Protein AF-X1B7J1-F1 (afdb_monomer_lite)

Secondary structure (DSSP, 8-state):
-HHHHHTTTT--SSS-GGGT-TT-TT--SSTT-S---SSHHHHHHHHHHHHHHHH-SS--STTSSTTT-TT--SS----S--SGGGGBTTTBSSTTHHHHHHHHHHHHHT-

Structure (mmCIF, N/CA/C/O backbone):
data_AF-X1B7J1-F1
#
_entry.id   AF-X1B7J1-F1
#
loop_
_atom_site.group_PDB
_atom_site.id
_atom_site.type_symbol
_atom_site.label_atom_id
_atom_site.label_alt_id
_atom_site.label_comp_id
_atom_site.label_asym_id
_atom_site.label_entity_id
_atom_site.label_seq_id
_atom_site.pdbx_PDB_ins_code
_atom_site.Cartn_x
_atom_site.Cartn_y
_atom_site.Cartn_z
_atom_site.occupancy
_atom_site.B_iso_or_equiv
_atom_site.auth_seq_id
_atom_site.auth_comp_id
_atom_site.auth_asym_id
_atom_site.auth_atom_id
_atom_site.pdbx_PDB_model_num
ATOM 1 N N . MET A 1 1 ? -5.077 -0.813 7.059 1.00 90.06 1 MET A N 1
ATOM 2 C CA . MET A 1 1 ? -5.004 -0.515 5.610 1.00 90.06 1 MET A CA 1
ATOM 3 C C . MET A 1 1 ? -5.580 -1.658 4.806 1.00 90.06 1 MET A C 1
ATOM 5 O O . MET A 1 1 ? -6.649 -1.454 4.267 1.00 90.06 1 MET A O 1
ATOM 9 N N . MET A 1 2 ? -4.983 -2.856 4.835 1.00 94.94 2 MET A N 1
ATOM 10 C CA . MET A 1 2 ? -5.495 -4.039 4.120 1.00 94.94 2 MET A CA 1
ATOM 11 C C . MET A 1 2 ? -7.017 -4.212 4.187 1.00 94.94 2 MET A C 1
ATOM 13 O O . MET A 1 2 ? -7.653 -4.229 3.147 1.00 94.94 2 MET A O 1
ATOM 17 N N . CYS A 1 3 ? -7.622 -4.253 5.382 1.00 94.75 3 CYS A N 1
ATOM 18 C CA . CYS A 1 3 ? -9.078 -4.416 5.510 1.00 94.75 3 CYS A CA 1
ATOM 19 C C . CYS A 1 3 ? -9.882 -3.366 4.729 1.00 94.75 3 CYS A C 1
ATOM 21 O O . CYS A 1 3 ? -10.926 -3.690 4.178 1.00 94.75 3 CYS A O 1
ATOM 23 N N . HIS A 1 4 ? -9.385 -2.127 4.658 1.00 93.56 4 HIS A N 1
ATOM 24 C CA . HIS A 1 4 ? -10.007 -1.075 3.864 1.00 93.56 4 HIS A CA 1
ATOM 25 C C . HIS A 1 4 ? -9.831 -1.310 2.360 1.00 93.56 4 HIS A C 1
ATOM 27 O O . HIS A 1 4 ? -10.796 -1.167 1.616 1.00 93.56 4 HIS A O 1
ATOM 33 N N . GLU A 1 5 ? -8.614 -1.643 1.937 1.00 93.50 5 GLU A N 1
ATOM 34 C CA . GLU A 1 5 ? -8.223 -1.777 0.528 1.00 93.50 5 GLU A CA 1
ATOM 35 C C . GLU A 1 5 ? -8.857 -3.003 -0.136 1.00 93.50 5 GLU A C 1
ATOM 37 O O . GLU A 1 5 ? -9.230 -2.964 -1.304 1.00 93.50 5 GLU A O 1
ATOM 42 N N . THR A 1 6 ? -9.012 -4.090 0.619 1.00 95.12 6 THR A N 1
ATOM 43 C CA . THR A 1 6 ? -9.510 -5.371 0.108 1.00 95.12 6 THR A CA 1
ATOM 44 C C . THR A 1 6 ? -10.932 -5.685 0.546 1.00 95.12 6 THR A C 1
ATOM 46 O O . THR A 1 6 ? -11.472 -6.693 0.109 1.00 95.12 6 THR A O 1
ATOM 49 N N . GLY A 1 7 ? -11.544 -4.878 1.419 1.00 94.69 7 GLY A N 1
ATOM 50 C CA . GLY A 1 7 ? -12.817 -5.235 2.048 1.00 94.69 7 GLY A CA 1
ATOM 51 C C . GLY A 1 7 ? -12.690 -6.531 2.848 1.00 94.69 7 GLY A C 1
ATOM 52 O O . GLY A 1 7 ? -13.373 -7.497 2.557 1.00 94.69 7 GLY A O 1
ATOM 53 N N . PHE A 1 8 ? -11.761 -6.582 3.806 1.00 95.19 8 PHE A N 1
ATOM 54 C CA . PHE A 1 8 ? -11.486 -7.789 4.608 1.00 95.19 8 PHE A CA 1
ATOM 55 C C . PHE A 1 8 ? -11.172 -9.048 3.773 1.00 95.19 8 PHE A C 1
ATOM 57 O O . PHE A 1 8 ? -11.593 -10.146 4.117 1.00 95.19 8 PHE A O 1
ATOM 64 N N . LEU A 1 9 ? -10.373 -8.886 2.712 1.00 95.44 9 LEU A N 1
ATOM 65 C CA . LEU A 1 9 ? -9.987 -9.950 1.770 1.00 95.44 9 LEU A CA 1
ATOM 66 C C . LEU A 1 9 ? -11.146 -10.494 0.911 1.00 95.44 9 LEU A C 1
ATOM 68 O O . LEU A 1 9 ? -11.009 -11.556 0.314 1.00 95.44 9 LEU A O 1
ATOM 72 N N . GLU A 1 10 ? -12.253 -9.758 0.782 1.00 96.44 10 GLU A N 1
ATOM 73 C CA . GLU A 1 10 ? -13.357 -10.106 -0.130 1.00 96.44 10 GLU A CA 1
ATOM 74 C C . GLU A 1 10 ? -13.158 -9.568 -1.560 1.00 96.44 10 GLU A C 1
ATOM 76 O O . GLU A 1 10 ? -13.772 -10.062 -2.502 1.00 96.44 10 GLU A O 1
ATOM 81 N N . PHE A 1 11 ? -12.283 -8.574 -1.744 1.00 92.69 11 PHE A N 1
ATOM 82 C CA . PHE A 1 11 ? -11.897 -7.982 -3.032 1.00 92.69 11 PHE A CA 1
ATOM 83 C C . PHE A 1 11 ? -13.080 -7.465 -3.873 1.00 92.69 11 PHE A C 1
ATOM 85 O O . PHE A 1 11 ? -13.177 -7.715 -5.073 1.00 92.69 11 PHE A O 1
ATOM 92 N N . GLY A 1 12 ? -13.966 -6.669 -3.266 1.00 90.19 12 GLY A N 1
ATOM 93 C CA . GLY A 1 12 ? -15.125 -6.067 -3.950 1.00 90.19 12 GLY A CA 1
ATOM 94 C C . GLY A 1 12 ? -14.814 -4.942 -4.958 1.00 90.19 12 GLY A C 1
ATOM 95 O O . GLY A 1 12 ? -15.741 -4.310 -5.461 1.00 90.19 12 GLY A O 1
ATOM 96 N N . GLY A 1 13 ? -13.536 -4.647 -5.218 1.00 88.31 13 GLY A N 1
ATOM 97 C CA . GLY A 1 13 ? -13.077 -3.583 -6.119 1.00 88.31 13 GLY A CA 1
ATOM 98 C C . GLY A 1 13 ? -12.434 -4.106 -7.410 1.00 88.31 13 GLY A C 1
ATOM 99 O O . GLY A 1 13 ? -12.749 -5.191 -7.887 1.00 88.31 13 GLY A O 1
ATOM 100 N N . VAL A 1 14 ? -11.513 -3.317 -7.979 1.00 89.81 14 VAL A N 1
ATOM 101 C CA . VAL A 1 14 ? -10.769 -3.685 -9.206 1.00 89.81 14 VAL A CA 1
ATOM 102 C C . VAL A 1 14 ? -9.714 -4.762 -8.936 1.00 89.81 14 VAL A C 1
ATOM 104 O O . VAL A 1 14 ? -9.502 -5.647 -9.767 1.00 89.81 14 VAL A O 1
ATOM 107 N N . ALA A 1 15 ? -9.034 -4.678 -7.789 1.00 92.06 15 ALA A N 1
ATOM 108 C CA . ALA A 1 15 ? -8.039 -5.665 -7.389 1.00 92.06 15 ALA A CA 1
ATOM 109 C C . ALA A 1 15 ? -8.697 -7.033 -7.170 1.00 92.06 15 ALA A C 1
ATOM 111 O O . ALA A 1 15 ? -9.815 -7.114 -6.665 1.00 92.06 15 ALA A O 1
ATOM 112 N N . ARG A 1 16 ? -7.988 -8.104 -7.533 1.00 94.00 16 ARG A N 1
ATOM 113 C CA . ARG A 1 16 ? -8.454 -9.488 -7.389 1.00 94.00 16 ARG A CA 1
ATOM 114 C C . ARG A 1 16 ? -7.607 -10.252 -6.365 1.00 94.00 16 ARG A C 1
ATOM 116 O O . ARG A 1 16 ? -6.433 -9.899 -6.211 1.00 94.00 16 ARG A O 1
ATOM 123 N N . PRO A 1 17 ? -8.156 -11.292 -5.705 1.00 95.88 17 PRO A N 1
ATOM 124 C CA . PRO A 1 17 ? -7.416 -12.084 -4.722 1.00 95.88 17 PRO A CA 1
ATOM 125 C C . PRO A 1 17 ? -6.083 -12.615 -5.261 1.00 95.88 17 PRO A C 1
ATOM 127 O O . PRO A 1 17 ? -5.051 -12.492 -4.608 1.00 95.88 17 PRO A O 1
ATOM 130 N N . GLU A 1 18 ? -6.073 -13.109 -6.500 1.00 96.69 18 GLU A N 1
ATOM 131 C CA . GLU A 1 18 ? -4.899 -13.698 -7.145 1.00 96.69 18 GLU A CA 1
ATOM 132 C C . GLU A 1 18 ? -3.790 -12.692 -7.490 1.00 96.69 18 GLU A C 1
ATOM 134 O O . GLU A 1 18 ? -2.721 -13.085 -7.949 1.00 96.69 18 GLU A O 1
ATOM 139 N N . TRP A 1 19 ? -4.008 -11.387 -7.289 1.00 97.25 19 TRP A N 1
ATOM 140 C CA . TRP A 1 19 ? -2.964 -10.380 -7.506 1.00 97.25 19 TRP A CA 1
ATOM 141 C C . TRP A 1 19 ? -2.010 -10.267 -6.317 1.00 97.25 19 TRP A C 1
ATOM 143 O O . TRP A 1 19 ? -0.968 -9.625 -6.460 1.00 97.25 19 TRP A O 1
ATOM 153 N N . ASN A 1 20 ? -2.367 -10.819 -5.148 1.00 98.00 20 ASN A N 1
ATOM 154 C CA . ASN A 1 20 ? -1.639 -10.629 -3.888 1.00 98.00 20 ASN A CA 1
ATOM 155 C C . ASN A 1 20 ? -1.369 -9.142 -3.573 1.00 98.00 20 ASN A C 1
ATOM 157 O O . ASN A 1 20 ? -0.399 -8.789 -2.912 1.00 98.00 20 ASN A O 1
ATOM 161 N N . ASN A 1 21 ? -2.212 -8.236 -4.076 1.00 97.19 21 ASN A N 1
ATOM 162 C CA . ASN A 1 21 ? -2.074 -6.796 -3.894 1.00 97.19 21 ASN A CA 1
ATOM 163 C C . ASN A 1 21 ? -3.063 -6.324 -2.829 1.00 97.19 21 ASN A C 1
ATOM 165 O O . ASN A 1 21 ? -4.210 -5.986 -3.118 1.00 97.19 21 ASN A O 1
ATOM 169 N N . PHE A 1 22 ? -2.606 -6.318 -1.582 1.00 97.12 22 PHE A N 1
ATOM 170 C CA . PHE A 1 22 ? -3.447 -6.045 -0.415 1.00 97.12 22 PHE A CA 1
ATOM 171 C C . PHE A 1 22 ? -3.592 -4.562 -0.077 1.00 97.12 22 PHE A C 1
ATOM 173 O O . PHE A 1 22 ? -4.241 -4.209 0.907 1.00 97.12 22 PHE A O 1
ATOM 180 N N . CYS A 1 23 ? -2.955 -3.694 -0.859 1.00 95.50 23 CYS A N 1
ATOM 181 C CA . CYS A 1 23 ? -2.799 -2.287 -0.530 1.00 95.50 23 CYS A CA 1
ATOM 182 C C . CYS A 1 23 ? -3.189 -1.332 -1.665 1.00 95.50 23 CYS A C 1
ATOM 184 O O . CYS A 1 23 ? -2.966 -0.130 -1.547 1.00 95.50 23 CYS A O 1
ATOM 186 N N . GLY A 1 24 ? -3.750 -1.867 -2.756 1.00 94.75 24 GLY A N 1
ATOM 187 C CA . GLY A 1 24 ? -4.174 -1.082 -3.915 1.00 94.75 24 GLY A CA 1
ATOM 188 C C . GLY A 1 24 ? -3.009 -0.507 -4.725 1.00 94.75 24 GLY A C 1
ATOM 189 O O . GLY A 1 24 ? -3.189 0.452 -5.478 1.00 94.75 24 GLY A O 1
ATOM 190 N N . LEU A 1 25 ? -1.802 -1.070 -4.596 1.00 95.19 25 LEU A N 1
ATOM 191 C CA . LEU A 1 25 ? -0.601 -0.502 -5.199 1.00 95.19 25 LEU A CA 1
ATOM 192 C C . LEU A 1 25 ? -0.732 -0.428 -6.722 1.00 95.19 25 LEU A C 1
ATOM 194 O O . LEU A 1 25 ? -0.883 -1.444 -7.404 1.00 95.19 25 LEU A O 1
ATOM 198 N N . GLY A 1 26 ? -0.661 0.791 -7.258 1.00 92.44 26 GLY A N 1
ATOM 199 C CA . GLY A 1 26 ? -0.732 1.030 -8.697 1.00 92.44 26 GLY A CA 1
ATOM 200 C C . GLY A 1 26 ? -2.108 0.820 -9.331 1.00 92.44 26 GLY A C 1
ATOM 201 O O . GLY A 1 26 ? -2.189 0.836 -10.555 1.00 92.44 26 GLY A O 1
ATOM 202 N N . VAL A 1 27 ? -3.174 0.656 -8.545 1.00 91.75 27 VAL A N 1
ATOM 203 C CA . VAL A 1 27 ? -4.542 0.548 -9.067 1.00 91.75 27 VAL A CA 1
ATOM 204 C C . VAL A 1 27 ? -5.056 1.949 -9.418 1.00 91.75 27 VAL A C 1
ATOM 206 O O . VAL A 1 27 ? -5.307 2.761 -8.532 1.00 91.75 27 VAL A O 1
ATOM 209 N N . THR A 1 28 ? -5.173 2.270 -10.712 1.00 80.06 28 THR A N 1
ATOM 210 C CA . THR A 1 28 ? -5.462 3.642 -11.193 1.00 80.06 28 THR A CA 1
AT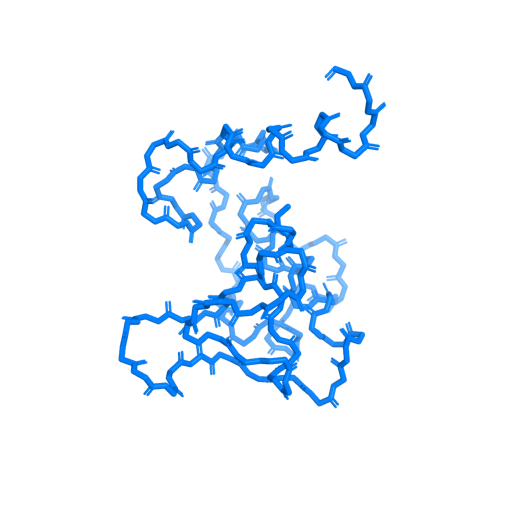OM 211 C C . THR A 1 28 ? -6.764 3.804 -11.984 1.00 80.06 28 THR A C 1
ATOM 213 O O . THR A 1 28 ? -6.944 4.812 -12.663 1.00 80.06 28 THR A O 1
ATOM 216 N N . GLY A 1 29 ? -7.715 2.874 -11.859 1.00 72.12 29 GLY A N 1
ATOM 217 C CA . GLY A 1 29 ? -9.093 3.061 -12.336 1.00 72.12 29 GLY A CA 1
ATOM 218 C C . GLY A 1 29 ? -9.550 2.096 -13.434 1.00 72.12 29 GLY A C 1
ATOM 219 O O . GLY A 1 29 ? -10.613 1.510 -13.256 1.00 72.12 29 GLY A O 1
ATOM 220 N N . PRO A 1 30 ? -8.807 1.887 -14.540 1.00 75.31 30 PRO A N 1
ATOM 221 C CA . PRO A 1 30 ? -9.191 0.892 -15.536 1.00 75.31 30 PRO A CA 1
ATOM 222 C C . PRO A 1 30 ? -9.093 -0.529 -14.979 1.00 75.31 30 PRO A C 1
ATOM 224 O O . PRO A 1 30 ? -8.165 -0.849 -14.226 1.00 75.31 30 PRO A O 1
ATOM 227 N N . ASP A 1 31 ? -10.009 -1.393 -15.411 1.00 78.56 31 ASP A N 1
ATOM 228 C CA . ASP A 1 31 ? -9.966 -2.814 -15.084 1.00 78.56 31 ASP A CA 1
ATOM 229 C C . ASP A 1 31 ? -8.622 -3.429 -15.499 1.00 78.56 31 ASP A C 1
ATOM 231 O O . ASP A 1 31 ? -8.111 -3.204 -16.598 1.00 78.56 31 ASP A O 1
ATOM 235 N N . GLY A 1 32 ? -8.035 -4.218 -14.599 1.00 81.25 32 GLY A N 1
ATOM 236 C CA . GLY A 1 32 ? -6.787 -4.938 -14.859 1.00 81.25 32 GLY A CA 1
ATOM 237 C C . GLY A 1 32 ? -5.493 -4.152 -14.616 1.00 81.25 32 GLY A C 1
ATOM 238 O O . GLY A 1 32 ? -4.419 -4.746 -14.748 1.00 81.25 32 GLY A O 1
ATOM 239 N N . VAL A 1 33 ? -5.560 -2.871 -14.233 1.00 90.56 33 VAL A N 1
ATOM 240 C CA . VAL A 1 33 ? -4.376 -2.060 -13.899 1.00 90.56 33 VAL A CA 1
ATOM 241 C C . VAL A 1 33 ? -4.062 -2.156 -12.405 1.00 90.56 33 VAL A C 1
ATOM 243 O O . VAL A 1 33 ? -4.881 -1.794 -11.564 1.00 90.56 33 VAL A O 1
ATOM 246 N N . GLY A 1 34 ? -2.859 -2.628 -12.076 1.00 93.94 34 GLY A N 1
ATOM 247 C CA . GLY A 1 34 ? -2.363 -2.742 -10.705 1.00 93.94 34 GLY A CA 1
ATOM 248 C C . GLY A 1 34 ? -1.097 -3.592 -10.622 1.00 93.94 34 GLY A C 1
ATOM 249 O O . GLY A 1 34 ? -0.817 -4.393 -11.517 1.00 93.94 34 GLY A O 1
ATOM 250 N N . CYS A 1 35 ? -0.323 -3.421 -9.551 1.00 96.25 35 CYS A N 1
ATOM 251 C CA . CYS A 1 35 ? 0.794 -4.315 -9.250 1.00 96.25 35 CYS A CA 1
ATOM 252 C C . CYS A 1 35 ? 0.275 -5.713 -8.882 1.00 96.25 35 CYS A C 1
ATOM 254 O O . CYS A 1 35 ? -0.817 -5.843 -8.320 1.00 96.25 35 CYS A O 1
ATOM 256 N N . ARG A 1 36 ? 1.065 -6.742 -9.198 1.00 96.56 36 ARG A N 1
ATOM 257 C CA . ARG A 1 36 ? 0.809 -8.146 -8.85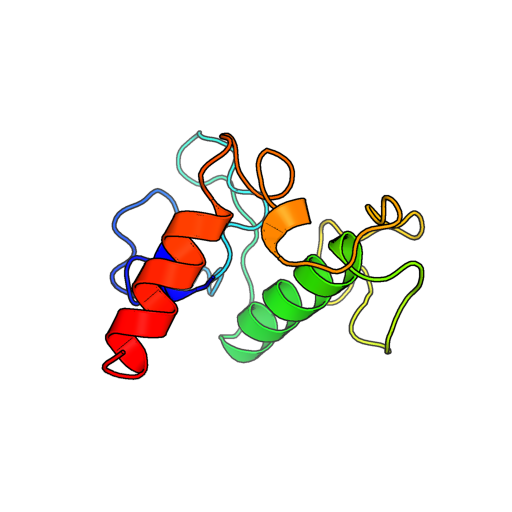7 1.00 96.56 36 ARG A CA 1
ATOM 258 C C . ARG A 1 36 ? 2.057 -8.729 -8.214 1.00 96.56 36 ARG A C 1
ATOM 260 O O . ARG A 1 36 ? 3.159 -8.344 -8.602 1.00 96.56 36 ARG A O 1
ATOM 267 N N . PHE A 1 37 ? 1.869 -9.638 -7.270 1.00 98.19 37 PHE A N 1
ATOM 268 C CA . PHE A 1 37 ? 2.960 -10.263 -6.531 1.00 98.19 37 PHE A CA 1
ATOM 269 C C . PHE A 1 37 ? 2.838 -11.782 -6.586 1.00 98.19 37 PHE A C 1
ATOM 271 O O . PHE A 1 37 ? 1.732 -12.320 -6.531 1.00 98.19 37 PHE A O 1
ATOM 278 N N . ASP A 1 38 ? 3.975 -12.471 -6.673 1.00 98.00 38 ASP A N 1
ATOM 279 C CA . ASP A 1 38 ? 4.011 -13.929 -6.853 1.00 98.00 38 ASP A CA 1
ATOM 280 C C . ASP A 1 38 ? 3.515 -14.697 -5.619 1.00 98.00 38 ASP A C 1
ATOM 282 O O . ASP A 1 38 ? 3.090 -15.846 -5.725 1.00 98.00 38 ASP A O 1
ATOM 286 N N . SER A 1 39 ? 3.551 -14.065 -4.444 1.00 98.38 39 SER A N 1
ATOM 287 C CA . SER A 1 39 ? 3.061 -14.638 -3.195 1.00 98.38 39 SER A CA 1
ATOM 288 C C . SER A 1 39 ? 2.393 -13.589 -2.315 1.00 98.38 39 SER A C 1
ATOM 290 O O . SER A 1 39 ? 2.642 -12.385 -2.438 1.00 98.38 39 SER A O 1
ATOM 292 N N . GLU A 1 40 ? 1.570 -14.063 -1.380 1.00 98.19 40 GLU A N 1
ATOM 293 C CA . GLU A 1 40 ? 0.961 -13.226 -0.348 1.00 98.19 40 GLU A CA 1
ATOM 294 C C . GLU A 1 40 ? 2.040 -12.504 0.473 1.00 98.19 40 GLU A C 1
ATOM 296 O O . GLU A 1 40 ? 1.945 -11.302 0.705 1.00 98.19 40 GLU A O 1
ATOM 301 N N . GLU A 1 41 ? 3.116 -13.206 0.841 1.00 98.25 41 GLU A N 1
ATOM 302 C CA . GLU A 1 41 ? 4.254 -12.631 1.565 1.00 98.25 41 GLU A CA 1
ATOM 303 C C . GLU A 1 41 ? 4.838 -11.417 0.831 1.00 98.25 41 GLU A C 1
ATOM 305 O O . GLU A 1 41 ? 4.990 -10.351 1.429 1.00 98.25 41 GLU A O 1
ATOM 310 N N . LEU A 1 42 ? 5.091 -11.534 -0.477 1.00 98.50 42 LEU A N 1
ATOM 311 C CA . LEU A 1 42 ? 5.594 -10.419 -1.281 1.00 98.50 42 LEU A CA 1
ATOM 312 C C . LEU A 1 42 ? 4.593 -9.259 -1.338 1.00 98.50 42 LEU A C 1
ATOM 314 O O . LEU A 1 42 ? 5.002 -8.103 -1.253 1.00 98.50 42 LEU A O 1
ATOM 318 N N . GLY A 1 43 ? 3.294 -9.552 -1.397 1.00 98.19 43 GLY A N 1
ATOM 319 C CA . GLY A 1 43 ? 2.231 -8.552 -1.299 1.00 98.19 43 GLY A CA 1
ATOM 320 C C . GLY A 1 43 ? 2.232 -7.771 0.018 1.00 98.19 43 GLY A C 1
ATOM 321 O O . GLY A 1 43 ? 2.072 -6.546 0.032 1.00 98.19 43 GLY A O 1
ATOM 322 N N . ILE A 1 44 ? 2.450 -8.461 1.141 1.00 98.06 44 ILE A N 1
ATOM 323 C CA . ILE A 1 44 ? 2.562 -7.837 2.467 1.00 98.06 44 ILE A CA 1
ATOM 324 C C . ILE A 1 44 ? 3.828 -6.990 2.567 1.00 98.06 44 ILE A C 1
ATOM 326 O O . ILE A 1 44 ? 3.765 -5.856 3.053 1.00 98.06 44 ILE A O 1
ATOM 330 N N . ILE A 1 45 ? 4.966 -7.503 2.089 1.00 98.19 45 ILE A N 1
ATOM 331 C CA . ILE A 1 45 ? 6.226 -6.752 2.079 1.00 98.19 45 ILE A CA 1
ATOM 332 C C . ILE A 1 45 ? 6.073 -5.491 1.224 1.00 98.19 45 ILE A C 1
ATOM 334 O O . ILE A 1 45 ? 6.488 -4.420 1.661 1.00 98.19 45 ILE A O 1
ATOM 338 N N . ALA A 1 46 ? 5.414 -5.575 0.067 1.00 98.19 46 ALA A N 1
ATOM 339 C CA . ALA A 1 46 ? 5.141 -4.422 -0.783 1.00 98.19 46 ALA A CA 1
ATOM 340 C C . ALA A 1 46 ? 4.303 -3.356 -0.070 1.00 98.19 46 ALA A C 1
ATOM 342 O O . ALA A 1 46 ? 4.652 -2.177 -0.090 1.00 98.19 46 ALA A O 1
ATOM 343 N N . GLN A 1 47 ? 3.230 -3.754 0.624 1.00 97.31 47 GLN A N 1
ATOM 344 C CA . GLN A 1 47 ? 2.429 -2.835 1.437 1.00 97.31 47 GLN A CA 1
ATOM 345 C C . GLN A 1 47 ? 3.269 -2.155 2.524 1.00 97.31 47 GLN A C 1
ATOM 347 O O . GLN A 1 47 ? 3.150 -0.946 2.730 1.00 97.31 47 GLN A O 1
ATOM 352 N N . TYR A 1 48 ? 4.092 -2.925 3.234 1.00 96.62 48 TYR A N 1
ATOM 353 C CA . TYR A 1 48 ? 4.974 -2.413 4.277 1.00 96.62 48 TYR A CA 1
ATOM 354 C C . TYR A 1 48 ? 6.001 -1.420 3.717 1.00 96.62 48 TYR A C 1
ATOM 356 O O . TYR A 1 48 ? 6.132 -0.312 4.239 1.00 96.62 48 TYR A O 1
ATOM 364 N N . ALA A 1 49 ? 6.694 -1.793 2.639 1.00 96.88 49 ALA A N 1
ATOM 365 C CA . ALA A 1 49 ? 7.710 -0.972 1.991 1.00 96.88 49 ALA A 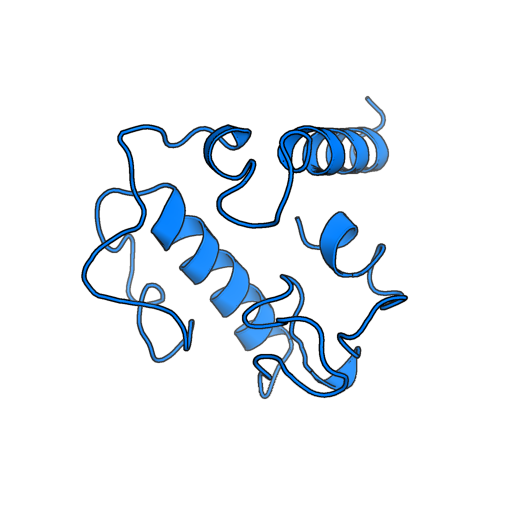CA 1
ATOM 366 C C . ALA A 1 49 ? 7.111 0.334 1.454 1.00 96.88 49 ALA A C 1
ATOM 368 O O . ALA A 1 49 ? 7.651 1.410 1.719 1.00 96.88 49 ALA A O 1
ATOM 369 N N . HIS A 1 50 ? 5.950 0.250 0.800 1.00 96.69 50 HIS A N 1
ATOM 370 C CA . HIS A 1 50 ? 5.249 1.417 0.281 1.00 96.69 50 HIS A CA 1
ATOM 371 C C . HIS A 1 50 ? 4.781 2.346 1.406 1.00 96.69 50 HIS A C 1
ATOM 373 O O . HIS A 1 50 ? 4.931 3.561 1.315 1.00 96.69 50 HIS A O 1
ATOM 379 N N . LEU A 1 51 ? 4.265 1.806 2.518 1.00 95.75 51 LEU A N 1
ATOM 380 C CA . LEU A 1 51 ? 3.910 2.620 3.686 1.00 95.75 51 LEU A CA 1
ATOM 381 C C . LEU A 1 51 ? 5.134 3.324 4.270 1.00 95.75 51 LEU A C 1
ATOM 383 O O . LEU A 1 51 ? 5.068 4.517 4.578 1.00 95.75 51 LEU A O 1
ATOM 387 N N . ALA A 1 52 ? 6.252 2.607 4.391 1.00 94.81 52 ALA A N 1
ATOM 388 C CA . ALA A 1 52 ? 7.492 3.177 4.888 1.00 94.81 52 ALA A CA 1
ATOM 389 C C . ALA A 1 52 ? 7.949 4.368 4.029 1.00 94.81 52 ALA A C 1
ATOM 391 O O . ALA A 1 52 ? 8.366 5.387 4.579 1.00 94.81 52 ALA A O 1
ATOM 392 N N . TRP A 1 53 ? 7.773 4.283 2.708 1.00 94.25 53 TRP A N 1
ATOM 393 C CA . TRP A 1 53 ? 8.099 5.345 1.753 1.00 94.25 53 TRP A CA 1
ATOM 394 C C . TRP A 1 53 ? 7.321 6.659 1.976 1.00 94.25 53 TRP A C 1
ATOM 396 O O . TRP A 1 53 ? 7.823 7.740 1.657 1.00 94.25 53 TRP A O 1
ATOM 406 N N . TYR A 1 54 ? 6.115 6.601 2.556 1.00 94.44 54 TYR A N 1
ATOM 407 C CA . TYR A 1 54 ? 5.324 7.790 2.910 1.00 94.44 54 TYR A CA 1
ATOM 408 C C . TYR A 1 54 ? 5.675 8.384 4.277 1.00 94.44 54 TYR A C 1
ATOM 410 O O . TYR A 1 54 ? 5.517 9.592 4.477 1.00 94.44 54 TYR A O 1
ATOM 418 N N . VAL A 1 55 ? 6.088 7.550 5.234 1.00 95.19 55 VAL A N 1
ATOM 419 C CA . VAL A 1 55 ? 6.161 7.935 6.655 1.00 95.19 55 VAL A CA 1
ATOM 420 C C . VAL A 1 55 ? 7.581 8.117 7.187 1.00 95.19 55 VAL A C 1
ATOM 422 O O . VAL A 1 55 ? 7.735 8.742 8.237 1.00 95.19 55 VAL A O 1
ATOM 425 N N . TYR A 1 56 ? 8.611 7.638 6.484 1.00 94.75 56 TYR A N 1
ATOM 426 C CA . TYR A 1 56 ? 10.010 7.765 6.900 1.00 94.75 56 TYR A CA 1
ATOM 427 C C . TYR A 1 56 ? 10.836 8.623 5.933 1.00 94.75 56 TYR A C 1
ATOM 429 O O . TYR A 1 56 ? 10.626 8.556 4.728 1.00 94.75 56 TYR A O 1
ATOM 437 N N . PRO A 1 57 ? 11.807 9.411 6.435 1.00 94.50 57 PRO A N 1
ATOM 438 C CA . PRO A 1 57 ? 12.658 10.263 5.598 1.00 94.50 57 PRO A CA 1
ATOM 439 C C . PRO A 1 57 ? 13.683 9.490 4.752 1.00 94.50 57 PRO A C 1
ATOM 441 O O . PRO A 1 57 ? 14.322 10.082 3.885 1.00 94.50 57 PRO A O 1
ATOM 444 N N . SER A 1 58 ? 13.893 8.204 5.031 1.00 94.81 58 SER A N 1
ATOM 445 C CA . SER A 1 58 ? 14.903 7.363 4.391 1.00 94.81 58 SER A CA 1
ATOM 446 C C . SER A 1 58 ? 14.504 5.886 4.436 1.00 94.81 58 SER A C 1
ATOM 448 O O . SER A 1 58 ? 13.582 5.493 5.154 1.00 94.81 58 SER A O 1
ATOM 450 N N . HIS A 1 59 ? 15.203 5.049 3.660 1.00 95.19 59 HIS A N 1
ATOM 451 C CA . HIS A 1 59 ? 15.019 3.595 3.682 1.00 95.19 59 HIS A CA 1
ATOM 452 C C . HIS A 1 59 ? 15.216 3.041 5.095 1.00 95.19 59 HIS A C 1
ATOM 454 O O . HIS A 1 59 ? 16.261 3.259 5.708 1.00 95.19 59 HIS A O 1
ATOM 460 N N . VAL A 1 60 ? 14.225 2.300 5.597 1.00 94.69 60 VAL A N 1
ATOM 461 C CA . VAL A 1 60 ? 14.272 1.741 6.958 1.00 94.69 60 VAL A CA 1
ATOM 462 C C . VAL A 1 60 ? 14.922 0.360 7.022 1.00 94.69 60 VAL A C 1
ATOM 464 O O . VAL A 1 60 ? 15.396 -0.040 8.081 1.00 94.69 60 VAL A O 1
ATOM 467 N N . ASN A 1 61 ? 14.954 -0.374 5.907 1.00 95.25 61 ASN A N 1
ATOM 468 C CA . ASN A 1 61 ? 15.627 -1.667 5.753 1.00 95.25 61 ASN A CA 1
ATOM 469 C C . ASN A 1 61 ? 15.738 -2.043 4.259 1.00 95.25 61 ASN A C 1
ATOM 471 O O . ASN A 1 61 ? 15.376 -1.257 3.382 1.00 95.25 61 ASN A O 1
ATOM 475 N N . GLY A 1 62 ? 16.223 -3.256 3.969 1.00 95.06 62 GLY A N 1
ATOM 476 C CA . GLY A 1 62 ? 16.383 -3.765 2.600 1.00 95.06 62 GLY A CA 1
ATOM 477 C C . GLY A 1 62 ? 15.078 -3.971 1.817 1.00 95.06 62 GLY A C 1
ATOM 478 O O . GLY A 1 62 ? 15.121 -4.069 0.589 1.00 95.06 62 GLY A O 1
ATOM 479 N N . TYR A 1 63 ? 13.922 -3.995 2.489 1.00 96.06 63 TYR A N 1
ATOM 480 C CA . TYR A 1 63 ? 12.626 -4.105 1.817 1.00 96.06 63 TYR A CA 1
ATOM 481 C C . TYR A 1 63 ? 12.176 -2.791 1.179 1.00 96.06 63 TYR A C 1
ATOM 483 O O . TYR A 1 63 ? 11.394 -2.817 0.236 1.00 96.06 63 TYR A O 1
ATOM 491 N N . CYS A 1 64 ? 12.697 -1.645 1.626 1.00 95.00 64 CYS A N 1
ATOM 492 C CA . CYS A 1 64 ? 12.452 -0.347 0.995 1.00 95.00 64 CYS A CA 1
ATOM 493 C C . CYS A 1 64 ? 13.240 -0.214 -0.315 1.00 95.00 64 CYS A C 1
ATOM 495 O O . CYS A 1 64 ? 14.213 0.534 -0.400 1.00 95.00 64 CYS A O 1
ATOM 497 N N . SER A 1 65 ? 12.852 -0.990 -1.321 1.00 94.81 65 SER A N 1
ATOM 498 C CA . SER A 1 65 ? 13.497 -1.028 -2.626 1.00 94.81 65 SER A CA 1
ATOM 499 C C . SER A 1 65 ? 12.506 -1.410 -3.723 1.00 94.81 65 SER A C 1
ATOM 501 O O . SER A 1 65 ? 11.456 -2.001 -3.467 1.00 94.81 65 SER A O 1
ATOM 503 N N . LYS A 1 66 ? 12.886 -1.127 -4.976 1.00 95.50 66 LYS A N 1
ATOM 504 C CA . LYS A 1 66 ? 12.104 -1.482 -6.173 1.00 95.50 66 LYS A CA 1
ATOM 505 C C . LYS A 1 66 ? 11.856 -2.982 -6.341 1.00 95.50 66 LYS A C 1
ATOM 507 O O . LYS A 1 66 ? 10.970 -3.363 -7.096 1.00 95.50 66 LYS A O 1
ATOM 512 N N . THR A 1 67 ? 12.635 -3.818 -5.656 1.00 95.88 67 THR A N 1
ATOM 513 C CA . THR A 1 67 ? 12.448 -5.271 -5.637 1.00 95.88 67 THR A CA 1
ATOM 514 C C . THR A 1 67 ? 11.121 -5.661 -4.991 1.00 95.88 67 THR A C 1
ATOM 516 O O . THR A 1 67 ? 10.479 -6.594 -5.458 1.00 95.88 67 THR A O 1
ATOM 519 N N . TYR A 1 68 ? 10.709 -4.952 -3.936 1.00 97.19 68 TYR A N 1
ATOM 520 C CA . TYR A 1 68 ? 9.521 -5.304 -3.156 1.00 97.19 68 TYR A CA 1
ATOM 521 C C . TYR A 1 68 ? 8.365 -4.324 -3.347 1.00 97.19 68 TYR A C 1
ATOM 523 O O . TYR A 1 68 ? 7.213 -4.728 -3.281 1.00 97.19 68 TYR A O 1
ATOM 531 N N . ASP A 1 69 ? 8.649 -3.055 -3.636 1.00 97.19 69 ASP A N 1
ATOM 532 C CA . ASP A 1 69 ? 7.646 -2.074 -4.043 1.00 97.19 69 ASP A CA 1
ATOM 533 C C . ASP A 1 69 ? 7.994 -1.556 -5.451 1.00 97.19 69 ASP A C 1
ATOM 535 O O . ASP A 1 69 ? 8.878 -0.710 -5.598 1.00 97.19 69 ASP A O 1
ATOM 539 N N . PRO A 1 70 ? 7.301 -2.018 -6.512 1.00 95.50 70 PRO A N 1
ATOM 540 C CA . PRO A 1 70 ? 7.551 -1.576 -7.886 1.00 95.50 70 PRO A CA 1
ATOM 541 C C . PRO A 1 70 ? 7.408 -0.064 -8.114 1.00 95.50 70 PRO A C 1
ATOM 543 O O . PRO A 1 70 ? 7.887 0.452 -9.126 1.00 95.50 70 PRO A O 1
ATOM 546 N N . ARG A 1 71 ? 6.737 0.657 -7.207 1.00 93.62 71 ARG A N 1
ATOM 547 C CA . ARG A 1 71 ? 6.584 2.116 -7.259 1.00 93.62 71 ARG A CA 1
ATOM 548 C C . ARG A 1 71 ? 7.643 2.860 -6.452 1.00 93.62 71 ARG A C 1
ATOM 550 O O . ARG A 1 71 ? 7.684 4.085 -6.539 1.00 93.62 71 ARG A O 1
ATOM 557 N N . HIS A 1 72 ? 8.492 2.150 -5.714 1.00 94.06 72 HIS A N 1
ATOM 558 C CA . HIS A 1 72 ? 9.491 2.733 -4.830 1.00 94.06 72 HIS A CA 1
ATOM 559 C C . HIS A 1 72 ? 10.504 3.598 -5.586 1.00 94.06 72 HIS A C 1
ATOM 561 O O . HIS A 1 72 ? 10.896 3.308 -6.724 1.00 94.06 72 HIS A O 1
ATOM 567 N N . SER A 1 73 ? 10.987 4.650 -4.929 1.00 91.25 73 SER A N 1
ATOM 568 C CA . SER A 1 73 ? 12.039 5.519 -5.456 1.00 91.25 73 SER A CA 1
ATOM 569 C C . SER A 1 73 ? 12.965 6.006 -4.344 1.00 91.25 73 SER A C 1
ATOM 571 O O . SER A 1 73 ? 12.562 6.057 -3.184 1.00 91.25 73 SER A O 1
ATOM 573 N N . ASP A 1 74 ? 14.179 6.429 -4.705 1.00 88.19 74 ASP A N 1
ATOM 574 C CA . ASP A 1 74 ? 15.153 6.957 -3.738 1.00 88.19 74 ASP A CA 1
ATOM 575 C C . ASP A 1 74 ? 14.679 8.253 -3.063 1.00 88.19 74 ASP A C 1
ATOM 577 O O . ASP A 1 74 ? 15.084 8.564 -1.945 1.00 88.19 74 ASP A O 1
ATOM 581 N N . SER A 1 75 ? 13.799 9.012 -3.723 1.00 90.94 75 SER A N 1
ATOM 582 C CA . SER A 1 75 ? 13.140 10.171 -3.120 1.00 90.94 75 SER A CA 1
ATOM 583 C C . SER A 1 75 ? 11.893 9.718 -2.372 1.00 90.94 75 SER A C 1
ATOM 585 O O . SER A 1 75 ? 10.955 9.207 -2.983 1.00 90.94 75 SER A O 1
ATOM 587 N N . HIS A 1 76 ? 11.883 9.892 -1.050 1.00 91.88 76 HIS A N 1
ATOM 588 C CA . HIS A 1 76 ? 10.752 9.517 -0.199 1.00 91.88 76 HIS A CA 1
ATOM 589 C C . HIS A 1 76 ? 9.593 10.499 -0.326 1.00 91.88 76 HIS A C 1
ATOM 591 O O . HIS A 1 76 ? 9.800 11.703 -0.463 1.00 91.88 76 HIS A O 1
ATOM 597 N N . TYR A 1 77 ? 8.362 10.001 -0.203 1.00 91.94 77 TYR A N 1
ATOM 598 C CA . TYR A 1 77 ? 7.179 10.849 -0.037 1.00 91.94 77 TYR A CA 1
ATOM 599 C C . TYR A 1 77 ? 7.054 11.373 1.400 1.00 91.94 77 TYR A C 1
ATOM 601 O O . TYR A 1 77 ? 5.994 11.832 1.819 1.00 91.94 77 TYR A O 1
ATOM 609 N N . TYR A 1 78 ? 8.115 11.360 2.191 1.00 94.62 78 TYR A N 1
ATOM 610 C CA . TYR A 1 78 ? 8.086 11.968 3.506 1.00 94.62 78 TYR A CA 1
ATOM 611 C C . TYR A 1 78 ? 7.932 13.489 3.417 1.00 94.62 78 TYR A C 1
ATOM 613 O O . TYR A 1 78 ? 8.642 14.167 2.680 1.00 94.62 78 TYR A O 1
ATOM 621 N N . ASN A 1 79 ? 6.995 14.037 4.188 1.00 94.44 79 ASN A N 1
ATOM 622 C CA . ASN A 1 79 ? 6.695 15.472 4.232 1.00 94.44 79 ASN A CA 1
ATOM 623 C C . ASN A 1 79 ? 6.909 16.083 5.627 1.00 94.44 79 ASN A C 1
ATOM 625 O O . ASN A 1 79 ? 6.325 17.120 5.933 1.00 94.44 79 ASN A O 1
ATOM 629 N N . GLY A 1 80 ? 7.687 15.428 6.494 1.00 95.44 80 GLY A N 1
ATOM 630 C CA . GLY A 1 80 ? 7.856 15.857 7.886 1.00 95.44 80 GLY A CA 1
ATOM 631 C C . GLY A 1 80 ? 6.820 15.285 8.861 1.00 95.44 80 GLY A C 1
ATOM 632 O O . GLY A 1 80 ? 6.831 15.662 10.029 1.00 95.44 80 GLY A O 1
ATOM 633 N N . ASN A 1 81 ? 5.918 14.404 8.411 1.00 94.19 81 ASN A N 1
ATOM 634 C CA . ASN A 1 81 ? 4.853 13.840 9.238 1.00 94.19 81 ASN A CA 1
ATOM 635 C C . ASN A 1 81 ? 4.759 12.312 9.086 1.00 94.19 81 ASN A C 1
ATOM 637 O O . ASN A 1 81 ? 4.323 11.814 8.049 1.00 94.19 81 ASN A O 1
ATOM 641 N N . SER A 1 82 ? 5.106 11.585 10.151 1.00 94.12 82 SER A N 1
ATOM 642 C CA . SER A 1 82 ? 5.013 10.117 10.230 1.00 94.12 82 SER A CA 1
ATOM 643 C C . SER A 1 82 ? 3.685 9.605 10.804 1.00 94.12 82 SER A C 1
ATOM 645 O O . SER A 1 82 ? 3.519 8.403 11.001 1.00 94.12 82 SER A O 1
ATOM 647 N N . THR A 1 83 ? 2.727 10.485 11.110 1.00 92.81 83 THR A N 1
ATOM 648 C CA . THR A 1 83 ? 1.392 10.057 11.550 1.00 92.81 83 THR A CA 1
ATOM 649 C C . THR A 1 83 ? 0.604 9.482 10.378 1.00 92.81 83 THR A C 1
ATOM 651 O O . THR A 1 83 ? 0.734 9.927 9.238 1.00 92.81 83 THR A O 1
ATOM 654 N N . ILE A 1 84 ? -0.310 8.557 10.664 1.00 89.88 84 ILE A N 1
ATOM 655 C CA . ILE A 1 84 ? -1.192 7.958 9.653 1.00 89.88 84 ILE A CA 1
ATOM 656 C C . ILE A 1 84 ? -2.088 8.987 8.934 1.00 89.88 84 ILE A C 1
ATOM 658 O O . ILE A 1 84 ? -2.580 8.722 7.839 1.00 89.88 84 ILE A O 1
ATOM 662 N N . GLY A 1 85 ? -2.269 10.182 9.510 1.00 93.31 85 GLY A N 1
ATOM 663 C CA . GLY A 1 85 ? -2.960 11.309 8.876 1.00 93.31 85 GLY A CA 1
ATOM 664 C C . GLY A 1 85 ? -2.287 11.795 7.589 1.00 93.31 85 GLY A C 1
ATOM 665 O O . GLY A 1 85 ? -2.967 12.328 6.715 1.00 93.31 85 GLY A O 1
ATOM 666 N N . THR A 1 86 ? -0.979 11.553 7.430 1.00 93.94 86 THR A N 1
ATOM 667 C CA . THR A 1 86 ? -0.226 11.890 6.211 1.00 93.94 86 THR A CA 1
ATOM 668 C C . THR A 1 86 ? -0.701 11.113 4.980 1.00 93.94 86 THR 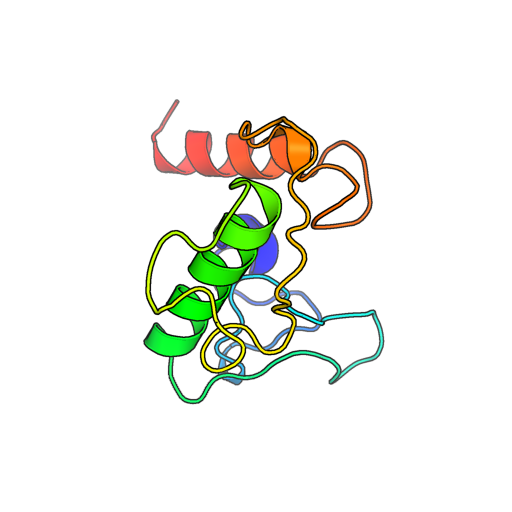A C 1
ATOM 670 O O . THR A 1 86 ? -0.383 11.489 3.861 1.00 93.94 86 THR A O 1
ATOM 673 N N . LEU A 1 87 ? -1.471 10.036 5.148 1.00 94.31 87 LEU A N 1
ATOM 674 C CA . LEU A 1 87 ? -1.953 9.225 4.028 1.00 94.31 87 LEU A CA 1
ATOM 675 C C . LEU A 1 87 ? -3.161 9.851 3.313 1.00 94.31 87 LEU A C 1
ATOM 677 O O . LEU A 1 87 ? -3.408 9.543 2.146 1.00 94.31 87 LEU A O 1
ATOM 681 N N . ASN A 1 88 ? -3.896 10.749 3.976 1.00 94.81 88 ASN A N 1
ATOM 682 C CA . ASN A 1 88 ? -5.056 11.430 3.398 1.00 94.81 88 ASN A CA 1
ATOM 683 C C . ASN A 1 88 ? -4.673 12.220 2.141 1.00 94.81 88 ASN A C 1
ATOM 685 O O . ASN A 1 88 ? -3.806 13.091 2.186 1.00 94.81 88 ASN A O 1
ATOM 689 N N . GLY A 1 89 ? -5.329 11.923 1.018 1.00 92.75 89 GLY A N 1
ATOM 690 C CA . GLY A 1 89 ? -5.082 12.558 -0.278 1.00 92.75 89 GLY A CA 1
ATOM 691 C C . GLY A 1 89 ? -3.733 12.215 -0.914 1.00 92.75 89 GLY A C 1
ATOM 692 O O . GLY A 1 89 ? -3.409 12.770 -1.960 1.00 92.75 89 GLY A O 1
ATOM 693 N N . ARG A 1 90 ? -2.938 11.338 -0.289 1.00 92.94 90 ARG A N 1
ATOM 694 C CA . ARG A 1 90 ? -1.566 11.019 -0.707 1.00 92.94 90 ARG A CA 1
ATOM 695 C C . ARG A 1 90 ? -1.392 9.540 -1.026 1.00 92.94 90 ARG A C 1
ATOM 697 O O . ARG A 1 90 ? -0.757 9.227 -2.027 1.00 92.94 90 ARG A O 1
ATOM 704 N N . TRP A 1 91 ? -1.965 8.663 -0.205 1.00 92.44 91 TRP A N 1
ATOM 705 C CA . TRP A 1 91 ? -2.046 7.223 -0.462 1.00 92.44 91 TRP A CA 1
ATOM 706 C C . TRP A 1 91 ? -3.218 6.891 -1.387 1.00 92.44 91 TRP A C 1
ATOM 708 O O . TRP A 1 91 ? -3.058 6.236 -2.410 1.00 92.44 91 TRP A O 1
ATOM 718 N N . ALA A 1 92 ? -4.394 7.412 -1.040 1.00 88.81 92 ALA A N 1
ATOM 719 C CA . ALA A 1 92 ? -5.612 7.311 -1.826 1.00 88.81 92 ALA A CA 1
ATOM 720 C C . ALA A 1 92 ? -6.291 8.688 -1.919 1.00 88.81 92 ALA A C 1
ATOM 722 O O . ALA A 1 92 ? -6.076 9.542 -1.046 1.00 88.81 92 ALA A O 1
ATOM 723 N N . PRO A 1 93 ? -7.124 8.927 -2.947 1.00 87.50 93 PRO A N 1
ATOM 724 C CA . PRO A 1 93 ? -7.889 10.162 -3.053 1.00 87.50 93 PRO A CA 1
ATOM 725 C C . PRO A 1 93 ? -8.801 10.387 -1.838 1.00 87.50 93 PRO A C 1
ATOM 727 O O . PRO A 1 93 ? -9.450 9.465 -1.343 1.00 87.50 93 PRO A O 1
ATOM 730 N N . GLY A 1 94 ? -8.905 11.643 -1.403 1.00 88.19 94 GLY A N 1
ATOM 731 C CA . GLY A 1 94 ? -9.840 12.070 -0.359 1.00 88.19 94 GLY A CA 1
ATOM 732 C C . GLY A 1 94 ? -9.219 12.277 1.025 1.00 88.19 94 GLY A C 1
ATOM 733 O O . GLY A 1 94 ? -8.159 11.758 1.363 1.00 88.19 94 GLY A O 1
ATOM 734 N N . SER A 1 95 ? -9.907 13.069 1.846 1.00 92.62 95 SER A N 1
ATOM 735 C CA . SER A 1 95 ? -9.443 13.523 3.165 1.00 92.62 95 SER A CA 1
ATOM 736 C C . SER A 1 95 ? -9.791 12.582 4.325 1.00 92.62 95 SER A C 1
ATOM 738 O O . SER A 1 95 ? -9.415 12.851 5.462 1.00 92.62 95 SER A O 1
ATOM 740 N N . THR A 1 96 ? -10.522 11.495 4.063 1.00 92.88 96 THR A N 1
ATOM 741 C CA . THR A 1 96 ? -11.073 10.593 5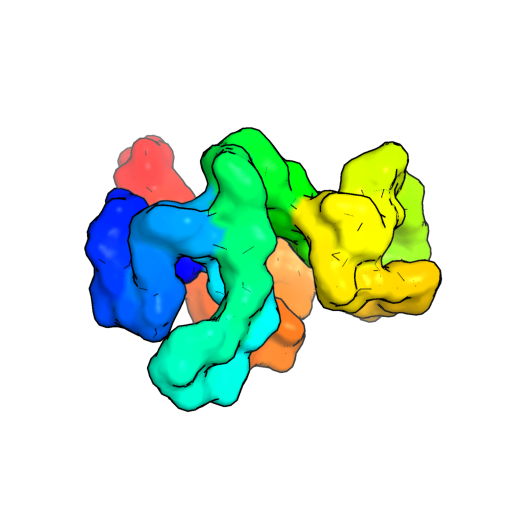.091 1.00 92.88 96 THR A CA 1
ATOM 742 C C . THR A 1 96 ? -10.448 9.198 5.086 1.00 92.88 96 THR A C 1
ATOM 744 O O . THR A 1 96 ? -10.925 8.305 5.785 1.00 92.88 96 THR A O 1
ATOM 747 N N . TYR A 1 97 ? -9.375 8.985 4.324 1.00 93.38 97 TYR A N 1
ATOM 748 C CA . TYR A 1 97 ? -8.713 7.685 4.207 1.00 93.38 97 TYR A CA 1
ATOM 749 C C . TYR A 1 97 ? -8.245 7.150 5.571 1.00 93.38 97 TYR A C 1
ATOM 751 O O . TYR A 1 97 ? -8.584 6.035 5.969 1.00 93.38 97 TYR A O 1
ATOM 759 N N . THR A 1 98 ? -7.566 7.986 6.354 1.00 93.50 98 THR A N 1
ATOM 760 C CA . THR A 1 98 ? -7.114 7.648 7.708 1.00 93.50 98 THR A CA 1
ATOM 761 C C . THR A 1 98 ? -8.271 7.288 8.638 1.00 93.50 98 THR A C 1
ATOM 763 O O . THR A 1 98 ? -8.155 6.352 9.426 1.00 93.50 98 THR A O 1
ATOM 766 N N . TYR A 1 99 ? -9.402 7.992 8.534 1.00 94.62 99 TYR A N 1
ATOM 767 C CA . TYR A 1 99 ? -10.582 7.709 9.352 1.00 94.62 99 TYR A CA 1
ATOM 768 C C . TYR A 1 99 ? -11.114 6.294 9.096 1.00 94.62 99 TYR A C 1
ATOM 770 O O . TYR A 1 99 ? -11.387 5.564 10.044 1.00 94.62 99 TYR A O 1
ATOM 778 N N . LYS A 1 100 ? -11.164 5.860 7.830 1.00 94.00 100 LYS A N 1
ATOM 779 C CA . LYS A 1 100 ? -11.564 4.489 7.475 1.00 94.00 100 LYS A CA 1
ATOM 780 C C . LYS A 1 100 ? -10.613 3.440 8.053 1.00 94.00 100 LYS A C 1
ATOM 782 O O . LYS A 1 100 ? -11.065 2.405 8.528 1.00 94.00 100 LYS A O 1
ATOM 787 N N . ILE A 1 101 ? -9.306 3.710 8.064 1.00 94.00 101 ILE A N 1
ATOM 788 C CA . ILE A 1 101 ? -8.334 2.799 8.687 1.00 94.00 101 ILE A CA 1
ATOM 789 C C . ILE A 1 101 ? -8.593 2.665 10.190 1.00 94.00 101 ILE A C 1
ATOM 791 O O . ILE A 1 101 ? -8.595 1.547 10.700 1.00 94.00 101 ILE A O 1
ATOM 795 N N . ILE A 1 102 ? -8.819 3.785 10.882 1.00 94.19 102 ILE A N 1
ATOM 796 C CA . ILE A 1 102 ? -9.098 3.796 12.324 1.00 94.19 102 ILE A CA 1
ATOM 797 C C . ILE A 1 102 ? -10.403 3.054 12.627 1.00 94.19 102 ILE A C 1
ATOM 799 O O . ILE A 1 102 ? -10.428 2.247 13.550 1.00 94.19 102 ILE A O 1
ATOM 803 N N . LEU A 1 103 ? -11.455 3.264 11.829 1.00 95.25 103 LEU A N 1
ATOM 804 C CA . LEU A 1 103 ? -12.724 2.546 11.980 1.00 95.25 103 LEU A CA 1
ATOM 805 C C . LEU A 1 103 ? -12.533 1.026 11.957 1.00 95.25 103 LEU A C 1
ATOM 807 O O . LEU A 1 103 ? -13.001 0.338 12.860 1.00 95.25 103 LEU A O 1
ATOM 811 N N . PHE A 1 104 ? -11.810 0.501 10.966 1.00 94.06 104 P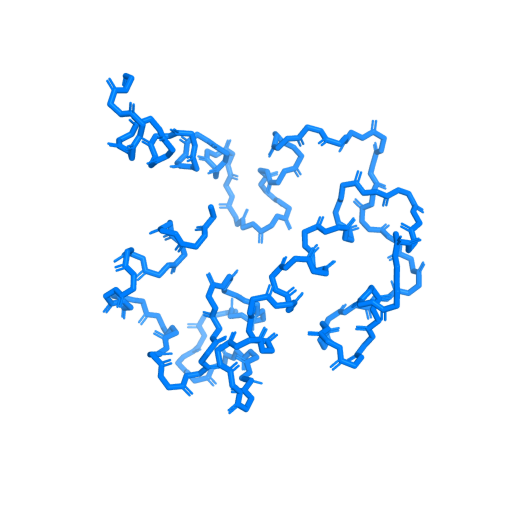HE A N 1
ATOM 812 C CA . PHE A 1 104 ? -11.576 -0.942 10.885 1.00 94.06 104 PHE A CA 1
ATOM 813 C C . PHE A 1 104 ? -10.636 -1.454 11.977 1.00 94.06 104 PHE A C 1
ATOM 815 O O . PHE A 1 104 ? -10.835 -2.559 12.473 1.00 94.06 104 PHE A O 1
ATOM 822 N N . ALA A 1 105 ? -9.645 -0.662 12.394 1.00 93.50 105 ALA A N 1
ATOM 823 C CA . ALA A 1 105 ? -8.809 -1.021 13.535 1.00 93.50 105 ALA A CA 1
ATOM 824 C C . ALA A 1 105 ? -9.649 -1.147 14.819 1.00 93.50 105 ALA A C 1
ATOM 826 O O . ALA A 1 105 ? -9.532 -2.142 15.528 1.00 93.50 105 ALA A O 1
ATOM 827 N N . ASN A 1 106 ? -10.547 -0.194 15.082 1.00 94.69 106 ASN A N 1
ATOM 828 C CA . ASN A 1 106 ? -11.444 -0.242 16.239 1.00 94.69 106 ASN A CA 1
ATOM 829 C C . ASN A 1 106 ? -12.393 -1.443 16.179 1.00 94.69 106 ASN A C 1
ATOM 831 O O . ASN A 1 106 ? -12.538 -2.142 17.177 1.00 94.69 106 ASN A O 1
ATOM 835 N N . GLN A 1 107 ? -12.953 -1.749 15.003 1.00 93.56 107 GLN A N 1
ATOM 836 C CA . GLN A 1 107 ? -13.783 -2.941 14.802 1.00 93.56 107 GLN A CA 1
ATOM 837 C C . GLN A 1 107 ? -13.035 -4.238 15.152 1.00 93.56 107 GLN A C 1
ATOM 839 O O . GLN A 1 107 ? -13.613 -5.123 15.776 1.00 93.56 107 GLN A O 1
ATOM 844 N N . ILE A 1 108 ? -11.759 -4.354 14.771 1.00 91.88 108 ILE A N 1
ATOM 845 C CA . ILE A 1 108 ? -10.929 -5.535 15.064 1.00 91.88 108 ILE A CA 1
ATOM 846 C C . ILE A 1 108 ? -10.590 -5.622 16.556 1.00 91.88 108 ILE A C 1
ATOM 848 O O . ILE A 1 108 ? -10.568 -6.712 17.122 1.00 91.88 108 ILE A O 1
ATOM 852 N N . HIS A 1 109 ? -10.318 -4.484 17.194 1.00 90.94 109 HIS A N 1
ATOM 853 C CA . HIS A 1 109 ? -9.905 -4.433 18.595 1.00 90.94 109 HIS A CA 1
ATOM 854 C C . HIS A 1 109 ? -11.069 -4.344 19.595 1.00 90.94 109 HIS A C 1
ATOM 856 O O . HIS A 1 109 ? -10.822 -4.421 20.795 1.00 90.94 109 HIS A O 1
ATOM 862 N N . GLY A 1 110 ? -12.316 -4.228 19.127 1.00 83.56 110 GLY A N 1
ATOM 863 C CA . GLY A 1 110 ? -13.504 -4.133 19.982 1.00 83.56 110 GLY A CA 1
ATOM 864 C C . GLY A 1 110 ? -13.602 -2.821 20.769 1.00 83.56 110 GLY A C 1
ATOM 865 O O . GLY A 1 110 ? -14.167 -2.825 21.862 1.00 83.56 110 GLY A O 1
ATOM 866 N N . ASN A 1 111 ? -13.028 -1.738 20.230 1.00 62.84 111 ASN A N 1
ATOM 867 C CA . ASN A 1 111 ? -13.019 -0.395 20.830 1.00 62.84 111 ASN A CA 1
ATOM 868 C C . ASN A 1 111 ? -14.173 0.481 20.337 1.00 62.84 111 ASN A C 1
ATOM 870 O O . ASN A 1 111 ? -14.506 0.392 19.132 1.00 62.84 111 ASN A O 1
#

Sequence (111 aa):
MMCHETGFLEFGGVARPEWNNFCGLGVTGPDGVGCRFDSEELGIIAQYAHLAWYVYPSHVNGYCSKTYDPRHSDSHYYNGNSTIGTLNGRWAPGSTYTYKIILFANQIHGN

Foldseek 3Di:
DLCVQCVPVVNPDLDDNQQLQSQQAQVDDDRPGHHRDPDVVLNVLQNVLLLCLQQPQARPDPSVDCVSHVPHDRGGNYDPHNDLQSCACPSDDHNCPSVVVVVVVCVVVVD

Radius of gyration: 13.78 Å; chains: 1; bounding box: 32×30×36 Å

Organism: NCBI:txid412755

pLDDT: mean 93.23, std 5.28, range [62.84, 98.5]